Protein AF-D3AF42-F1 (afdb_monomer_lite)

Foldseek 3Di:
DPLFEEEQAAADPVPHPVVSVVVNVVCVVLVQYHYDYNVNDDPVVVVVRVVVSVVCSVVNSVSVVPDPPVCPVVVVVVVVCVVVVD

Secondary structure (DSSP, 8-state):
------EE-PPPTTTS-SHHHHHHHHHHHHTS-EE--GGG--HHHHHHHHHHHHHHHHHHHHHHHT--TTTHHHHHHHHHHHHHT-

pLDDT: mean 90.88, std 9.42, range [53.59, 98.56]

InterPro domains:
  IPR007235 Glycosyl transferase, family 28, C-terminal [PF04101] (1-75)

Sequence (86 aa):
ALHKPNILIPLSAAASRGDQILNAKSFEKQGFSCVLEEENLSDDSLFQAITQTYHDRQTYISRMEQSELHNAVDTIVDMIESLASN

Organism: NCBI:txid566550

Radius of gyration: 16.95 Å; chains: 1; bounding box: 29×33×50 Å

Structure (mmCIF, N/CA/C/O backbone):
data_AF-D3AF42-F1
#
_entry.id   AF-D3AF42-F1
#
loop_
_atom_site.group_PDB
_atom_site.id
_atom_site.type_symbol
_atom_site.label_atom_id
_atom_site.label_alt_id
_atom_site.label_comp_id
_atom_site.label_asym_id
_atom_site.label_entity_id
_atom_site.label_seq_id
_atom_site.pdbx_PDB_ins_code
_atom_site.Cartn_x
_atom_site.Cartn_y
_atom_site.Cartn_z
_atom_site.occupancy
_atom_site.B_iso_or_equiv
_atom_site.auth_seq_id
_atom_site.auth_comp_id
_atom_site.auth_asym_id
_atom_site.auth_atom_id
_atom_site.pdbx_PDB_model_num
ATOM 1 N N . ALA A 1 1 ? -14.452 0.940 4.035 1.00 70.56 1 ALA A N 1
ATOM 2 C CA . ALA A 1 1 ? -13.639 1.244 2.833 1.00 70.56 1 ALA A CA 1
ATOM 3 C C . ALA A 1 1 ? -14.058 0.310 1.691 1.00 70.56 1 ALA A C 1
ATOM 5 O O . ALA A 1 1 ? -14.844 -0.589 1.940 1.00 70.56 1 ALA A O 1
ATOM 6 N N . LEU A 1 2 ? -13.589 0.508 0.449 1.00 80.81 2 LEU A N 1
ATOM 7 C CA . LEU A 1 2 ? -13.990 -0.330 -0.703 1.00 80.81 2 LEU A CA 1
ATOM 8 C C . LEU A 1 2 ? -13.239 -1.675 -0.809 1.00 80.81 2 LEU A C 1
ATOM 10 O O . LEU A 1 2 ? -13.503 -2.426 -1.741 1.00 80.81 2 LEU A O 1
ATOM 14 N N . HIS A 1 3 ? -12.286 -1.937 0.093 1.00 89.56 3 HIS A N 1
ATOM 15 C CA . HIS A 1 3 ? -11.477 -3.167 0.168 1.00 89.56 3 HIS A CA 1
ATOM 16 C C . HIS A 1 3 ? -10.902 -3.612 -1.183 1.00 89.56 3 HIS A C 1
ATOM 18 O O . HIS A 1 3 ? -10.908 -4.788 -1.529 1.00 89.56 3 HIS A O 1
ATOM 24 N N . LYS A 1 4 ? -10.429 -2.654 -1.984 1.00 93.19 4 LYS A N 1
ATOM 25 C CA . LYS A 1 4 ? -9.883 -2.939 -3.311 1.00 93.19 4 LYS A CA 1
ATOM 26 C C . LYS A 1 4 ? -8.394 -3.268 -3.193 1.00 93.19 4 LYS A C 1
ATOM 28 O O . LYS A 1 4 ? -7.649 -2.407 -2.717 1.00 93.19 4 LYS A O 1
ATOM 33 N N . PRO A 1 5 ? -7.953 -4.450 -3.659 1.00 95.06 5 PRO A N 1
ATOM 34 C CA . PRO A 1 5 ? -6.539 -4.741 -3.856 1.00 95.06 5 PRO A CA 1
ATOM 35 C C . PRO A 1 5 ? -5.897 -3.635 -4.687 1.00 95.06 5 PRO A C 1
ATOM 37 O O . PRO A 1 5 ? -6.466 -3.204 -5.693 1.00 95.06 5 PRO A O 1
ATOM 40 N N . ASN A 1 6 ? -4.743 -3.153 -4.249 1.00 96.75 6 ASN A N 1
ATOM 41 C CA . ASN A 1 6 ? -4.068 -2.042 -4.896 1.00 96.75 6 ASN A CA 1
ATOM 42 C C . ASN A 1 6 ? -2.548 -2.185 -4.790 1.00 96.75 6 ASN A C 1
ATOM 44 O O . ASN A 1 6 ? -2.027 -2.867 -3.904 1.00 96.75 6 ASN A O 1
ATOM 48 N N . ILE A 1 7 ? -1.874 -1.526 -5.727 1.00 98.06 7 ILE A N 1
ATOM 49 C CA . ILE A 1 7 ? -0.430 -1.327 -5.725 1.00 98.06 7 ILE A CA 1
ATOM 50 C C . ILE A 1 7 ? -0.202 0.133 -5.371 1.00 98.06 7 ILE A C 1
ATOM 52 O O . ILE A 1 7 ? -0.796 1.019 -5.992 1.00 98.06 7 ILE A O 1
ATOM 56 N N . LEU A 1 8 ? 0.642 0.381 -4.379 1.00 97.31 8 LEU A N 1
ATOM 57 C CA . LEU A 1 8 ? 1.069 1.721 -4.013 1.00 97.31 8 LEU A CA 1
ATOM 58 C C . LEU A 1 8 ? 2.446 1.976 -4.618 1.00 97.31 8 LEU A C 1
ATOM 60 O O . LEU A 1 8 ? 3.398 1.251 -4.333 1.00 97.31 8 LEU A O 1
ATOM 64 N N . ILE A 1 9 ? 2.529 3.020 -5.440 1.00 96.88 9 ILE A N 1
ATOM 65 C CA . ILE A 1 9 ? 3.772 3.504 -6.041 1.00 96.88 9 ILE A CA 1
ATOM 66 C C . ILE A 1 9 ? 4.042 4.887 -5.444 1.00 96.88 9 ILE A C 1
ATOM 68 O O . ILE A 1 9 ? 3.529 5.881 -5.965 1.00 96.88 9 ILE A O 1
ATOM 72 N N . PRO A 1 10 ? 4.708 4.974 -4.277 1.00 95.19 10 PRO A N 1
ATOM 73 C CA . PRO A 1 10 ? 5.022 6.262 -3.678 1.00 95.19 10 PRO A CA 1
ATOM 74 C C . PRO A 1 10 ? 6.060 6.987 -4.534 1.00 95.19 10 PRO A C 1
ATOM 76 O O . PRO A 1 10 ? 6.965 6.352 -5.074 1.00 95.19 10 PRO A O 1
ATOM 79 N N . LEU A 1 11 ? 5.949 8.316 -4.607 1.00 93.75 11 LEU A N 1
ATOM 80 C CA . LEU A 1 11 ? 6.992 9.135 -5.220 1.00 93.75 11 LEU A CA 1
ATOM 81 C C . LEU A 1 11 ? 8.332 8.895 -4.527 1.00 93.75 11 LEU A C 1
ATOM 83 O O . LEU A 1 11 ? 8.379 8.617 -3.320 1.00 93.75 11 LEU A O 1
ATOM 87 N N . SER A 1 12 ? 9.402 9.096 -5.287 1.00 88.94 12 SER A N 1
ATOM 88 C CA . SER A 1 12 ? 10.767 8.945 -4.809 1.00 88.94 12 SER A CA 1
ATOM 89 C C . SER A 1 12 ? 11.048 9.753 -3.547 1.00 88.94 12 SER A C 1
ATOM 91 O O . SER A 1 12 ? 10.454 10.811 -3.316 1.00 88.94 12 SER A O 1
ATOM 93 N N . ALA A 1 13 ? 12.005 9.310 -2.731 1.00 83.44 13 ALA A N 1
ATOM 94 C CA . ALA A 1 13 ? 12.346 10.001 -1.480 1.00 83.44 13 ALA A CA 1
ATOM 95 C C . ALA A 1 13 ? 12.733 11.481 -1.689 1.00 83.44 13 ALA A C 1
ATOM 97 O O . ALA A 1 13 ? 12.496 12.310 -0.813 1.00 83.44 13 ALA A O 1
ATOM 98 N N . ALA A 1 14 ? 13.284 11.817 -2.860 1.00 84.19 14 ALA A N 1
ATOM 99 C CA . ALA A 1 14 ? 13.654 13.180 -3.235 1.00 84.19 14 ALA A CA 1
ATOM 100 C C . ALA A 1 14 ? 12.449 14.086 -3.567 1.00 84.19 14 ALA A C 1
ATOM 102 O O . ALA A 1 14 ? 12.549 15.304 -3.423 1.00 84.19 14 ALA A O 1
ATOM 103 N N . ALA A 1 15 ? 11.328 13.512 -4.016 1.00 85.56 15 ALA A N 1
ATOM 104 C CA . ALA A 1 15 ? 10.117 14.237 -4.418 1.00 85.56 15 ALA A CA 1
ATOM 105 C C . ALA A 1 15 ? 8.947 14.069 -3.429 1.00 85.56 15 ALA A C 1
ATOM 107 O O . ALA A 1 15 ? 7.976 14.831 -3.452 1.00 85.56 15 ALA A O 1
ATOM 108 N N . SER A 1 16 ? 9.022 13.061 -2.565 1.00 83.25 16 SER A N 1
ATOM 109 C CA . SER A 1 16 ? 7.984 12.712 -1.610 1.00 83.25 16 SER A CA 1
ATOM 110 C C . SER A 1 16 ? 7.936 13.693 -0.446 1.00 83.25 16 SER A C 1
ATOM 112 O O . SER A 1 16 ? 8.949 14.190 0.039 1.00 83.25 16 SER A O 1
ATOM 114 N N . ARG A 1 17 ? 6.733 13.900 0.094 1.00 80.62 17 ARG A N 1
ATOM 115 C CA . ARG A 1 17 ? 6.528 14.636 1.352 1.00 80.62 17 ARG A CA 1
ATOM 116 C C . ARG A 1 17 ? 6.867 13.793 2.595 1.00 80.62 17 ARG A C 1
ATOM 118 O O . ARG A 1 17 ? 6.465 14.151 3.693 1.00 80.62 17 ARG A O 1
ATOM 125 N N . GLY A 1 18 ? 7.541 12.652 2.425 1.00 80.38 18 GLY A N 1
ATOM 126 C CA . GLY A 1 18 ? 7.842 11.667 3.472 1.00 80.38 18 GLY A CA 1
ATOM 127 C C . GLY A 1 18 ? 6.643 10.780 3.819 1.00 80.38 18 GLY A C 1
ATOM 128 O O . GLY A 1 18 ? 6.745 9.553 3.786 1.00 80.38 18 GLY A O 1
ATOM 129 N N . ASP A 1 19 ? 5.477 11.388 4.040 1.00 90.06 19 ASP A N 1
ATOM 130 C CA . ASP A 1 19 ? 4.261 10.690 4.475 1.00 90.06 19 ASP A CA 1
ATOM 131 C C . ASP A 1 19 ? 3.763 9.643 3.471 1.00 90.06 19 ASP A C 1
ATOM 133 O O . ASP A 1 19 ? 3.204 8.625 3.867 1.00 90.06 19 ASP A O 1
ATOM 137 N N . GLN A 1 20 ? 3.989 9.840 2.167 1.00 89.75 20 GLN A N 1
ATOM 138 C CA . GLN A 1 20 ? 3.567 8.860 1.155 1.00 89.75 20 GLN A CA 1
ATOM 139 C C . GLN A 1 20 ? 4.305 7.530 1.314 1.00 89.75 20 GLN A C 1
ATOM 141 O O . GLN A 1 20 ? 3.689 6.470 1.232 1.00 89.75 20 GLN A O 1
ATOM 146 N N . ILE A 1 21 ? 5.612 7.588 1.582 1.00 91.50 21 ILE A N 1
ATOM 147 C CA . ILE A 1 21 ? 6.444 6.397 1.772 1.00 91.50 21 ILE A CA 1
ATOM 148 C C . ILE A 1 21 ? 6.050 5.705 3.078 1.00 91.50 21 ILE A C 1
ATOM 150 O O . ILE A 1 21 ? 5.908 4.483 3.110 1.00 91.50 21 ILE A O 1
ATOM 154 N N . LEU A 1 22 ? 5.823 6.479 4.145 1.00 93.38 22 LEU A N 1
ATOM 155 C CA . LEU A 1 22 ? 5.381 5.942 5.434 1.00 93.38 22 LEU A CA 1
ATOM 156 C C . LEU A 1 22 ? 4.010 5.264 5.325 1.00 93.38 22 LEU A C 1
ATOM 158 O O . LEU A 1 22 ? 3.837 4.155 5.829 1.00 93.38 22 LEU A O 1
ATOM 162 N N . ASN A 1 23 ? 3.064 5.882 4.617 1.00 93.00 23 ASN A N 1
ATOM 163 C CA . ASN A 1 23 ? 1.740 5.312 4.387 1.00 93.00 23 ASN A CA 1
ATOM 164 C C . ASN A 1 23 ? 1.815 4.042 3.536 1.00 93.00 23 ASN A C 1
ATOM 166 O O . ASN A 1 23 ? 1.217 3.037 3.911 1.00 93.00 23 ASN A O 1
ATOM 170 N N . ALA A 1 24 ? 2.595 4.046 2.450 1.00 95.00 24 ALA A N 1
ATOM 171 C CA . ALA A 1 24 ? 2.789 2.866 1.611 1.00 95.00 24 ALA A CA 1
ATOM 172 C C . ALA A 1 24 ? 3.362 1.686 2.413 1.00 95.00 24 ALA A C 1
ATOM 174 O O . ALA A 1 24 ? 2.762 0.611 2.446 1.00 95.00 24 ALA A O 1
ATOM 175 N N . LYS A 1 25 ? 4.451 1.913 3.159 1.00 94.06 25 LYS A N 1
ATOM 176 C CA . LYS A 1 25 ? 5.075 0.892 4.020 1.00 94.06 25 LYS A CA 1
ATOM 177 C C . LYS A 1 25 ? 4.147 0.420 5.137 1.00 94.06 25 LYS A C 1
ATOM 179 O O . LYS A 1 25 ? 4.141 -0.758 5.485 1.00 94.06 25 LYS A O 1
ATOM 184 N N . SER A 1 26 ? 3.342 1.319 5.702 1.00 94.44 26 SER A N 1
ATOM 185 C CA . SER A 1 26 ? 2.340 0.962 6.709 1.00 94.44 26 SER A CA 1
ATOM 186 C C . SER A 1 26 ? 1.259 0.041 6.133 1.00 94.44 26 SER A C 1
ATOM 188 O O . SER A 1 26 ? 0.893 -0.944 6.773 1.00 94.44 26 SER A O 1
ATOM 190 N N . PHE A 1 27 ? 0.779 0.315 4.917 1.00 94.62 27 PHE A N 1
ATOM 191 C CA . PHE A 1 27 ? -0.227 -0.508 4.237 1.00 94.62 27 PHE A CA 1
ATOM 192 C C . PHE A 1 27 ? 0.328 -1.877 3.835 1.00 94.62 27 PHE A C 1
ATOM 194 O O . PHE A 1 27 ? -0.350 -2.888 4.018 1.00 94.62 27 PHE A O 1
ATOM 201 N N . GLU A 1 28 ? 1.571 -1.932 3.358 1.00 95.69 28 GLU A N 1
ATOM 202 C CA . GLU A 1 28 ? 2.269 -3.191 3.081 1.00 95.69 28 GLU A CA 1
ATOM 203 C C . GLU A 1 28 ? 2.428 -4.039 4.345 1.00 95.69 28 GLU A C 1
ATOM 205 O O . GLU A 1 28 ? 2.054 -5.210 4.360 1.00 95.69 28 GLU A O 1
ATOM 210 N N . LYS A 1 29 ? 2.900 -3.437 5.445 1.00 95.62 29 LYS A N 1
ATOM 211 C CA . LYS A 1 29 ? 3.078 -4.124 6.733 1.00 95.62 29 LYS A CA 1
ATOM 212 C C . LYS A 1 29 ? 1.762 -4.668 7.295 1.00 95.62 29 LYS A C 1
ATOM 214 O O . LYS A 1 29 ? 1.754 -5.721 7.930 1.00 95.62 29 LYS A O 1
ATOM 219 N N . GLN A 1 30 ? 0.659 -3.958 7.075 1.00 93.50 30 GLN A N 1
ATOM 220 C CA . GLN A 1 30 ? -0.686 -4.412 7.443 1.00 93.50 30 GLN A CA 1
ATOM 221 C C . GLN A 1 30 ? -1.227 -5.500 6.498 1.00 93.50 30 GLN A C 1
ATOM 223 O O . GLN A 1 30 ? -2.220 -6.156 6.813 1.00 93.50 30 GLN A O 1
ATOM 228 N N . GLY A 1 31 ? -0.557 -5.736 5.367 1.00 94.38 31 GLY A N 1
ATOM 229 C CA . GLY A 1 31 ? -0.976 -6.694 4.354 1.00 94.38 31 GLY A CA 1
ATOM 230 C C . GLY A 1 31 ? -2.194 -6.214 3.572 1.00 94.38 31 GLY A C 1
ATOM 231 O O . GLY A 1 31 ? -3.044 -7.029 3.232 1.00 94.38 31 GLY A O 1
ATOM 232 N N . PHE A 1 32 ? -2.326 -4.907 3.338 1.00 95.00 32 PHE A N 1
ATOM 233 C CA . PHE A 1 32 ? -3.438 -4.327 2.573 1.00 95.00 32 PHE A CA 1
ATOM 234 C C . 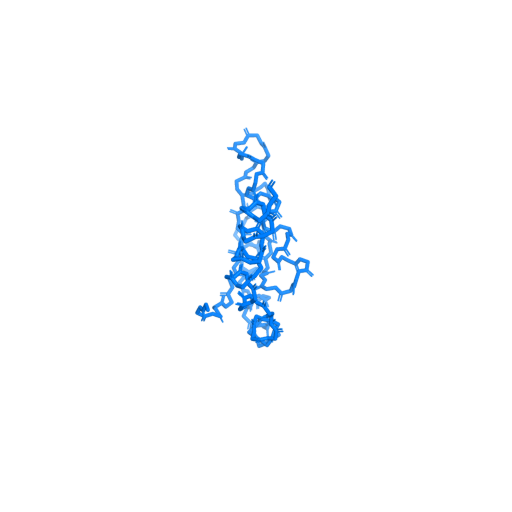PHE A 1 32 ? -3.088 -4.074 1.106 1.00 95.00 32 PHE A C 1
ATOM 236 O O . PHE A 1 32 ? -3.986 -4.021 0.264 1.00 95.00 32 PHE A O 1
ATOM 243 N N . SER A 1 33 ? -1.799 -3.917 0.808 1.00 96.38 33 SER A N 1
ATOM 244 C CA . SER A 1 33 ? -1.316 -3.469 -0.496 1.00 96.38 33 SER A CA 1
ATOM 245 C C . SER A 1 33 ? 0.036 -4.086 -0.833 1.00 96.38 33 SER A C 1
ATOM 247 O O . SER A 1 33 ? 0.833 -4.370 0.060 1.00 96.38 33 SER A O 1
ATOM 249 N N . CYS A 1 34 ? 0.310 -4.215 -2.128 1.00 97.38 34 CYS A N 1
ATOM 250 C CA . CYS A 1 34 ? 1.667 -4.374 -2.647 1.00 97.38 34 CYS A CA 1
ATOM 251 C C . CYS A 1 34 ? 2.309 -2.984 -2.792 1.00 97.38 34 CYS A C 1
ATOM 253 O O . CYS A 1 34 ? 1.621 -2.031 -3.171 1.00 97.38 34 CYS A O 1
ATOM 255 N N . VAL A 1 35 ? 3.605 -2.851 -2.504 1.00 97.25 35 VAL A N 1
ATOM 256 C CA . VAL A 1 35 ? 4.354 -1.604 -2.711 1.00 97.25 35 VAL A CA 1
ATOM 257 C C . VAL A 1 35 ? 5.418 -1.810 -3.780 1.00 97.25 35 VAL A C 1
ATOM 259 O O . VAL A 1 35 ? 6.173 -2.777 -3.745 1.00 97.25 35 VAL A O 1
ATOM 262 N N . LEU A 1 36 ? 5.482 -0.874 -4.726 1.00 97.38 36 LEU A N 1
ATOM 263 C CA . LEU A 1 36 ? 6.535 -0.788 -5.734 1.00 97.38 36 LEU A CA 1
ATOM 264 C C . LEU A 1 36 ? 7.113 0.624 -5.682 1.00 97.38 36 LEU A C 1
ATOM 266 O O . LEU A 1 36 ? 6.446 1.573 -6.077 1.00 97.38 36 LEU A O 1
ATOM 270 N N . GLU A 1 37 ? 8.324 0.776 -5.152 1.00 94.94 37 GLU A N 1
ATOM 271 C CA . GLU A 1 37 ? 8.994 2.082 -5.088 1.00 94.94 37 GLU A CA 1
ATOM 272 C C . GLU A 1 37 ? 9.221 2.634 -6.508 1.00 94.94 37 GLU A C 1
ATOM 274 O O . GLU A 1 37 ? 9.608 1.882 -7.406 1.00 94.94 37 GLU A O 1
ATOM 279 N N . GLU A 1 38 ? 8.970 3.933 -6.716 1.00 94.94 38 GLU A N 1
ATOM 280 C CA . GLU A 1 38 ? 9.096 4.595 -8.026 1.00 94.94 38 GLU A CA 1
ATOM 281 C C . GLU A 1 38 ? 10.499 4.412 -8.625 1.00 94.94 38 GLU A C 1
ATOM 283 O O . GLU A 1 38 ? 10.640 4.206 -9.828 1.00 94.94 38 GLU A O 1
ATOM 288 N N . GLU A 1 39 ? 11.536 4.396 -7.787 1.00 93.31 39 GLU A N 1
ATOM 289 C CA . GLU A 1 39 ? 12.922 4.165 -8.196 1.00 93.31 39 GLU A CA 1
ATOM 290 C C . GLU A 1 39 ? 13.163 2.768 -8.794 1.00 93.31 39 GLU A C 1
ATOM 292 O O . GLU A 1 39 ? 14.108 2.582 -9.559 1.00 93.31 39 GLU A O 1
ATOM 297 N N . ASN A 1 40 ? 12.311 1.794 -8.463 1.00 95.06 40 ASN A N 1
ATOM 298 C CA . ASN A 1 40 ? 12.375 0.417 -8.954 1.00 95.06 40 ASN A CA 1
ATOM 299 C C . ASN A 1 40 ? 11.346 0.142 -10.064 1.00 95.06 40 ASN A C 1
ATOM 301 O O . ASN A 1 40 ? 11.175 -1.010 -10.481 1.00 95.06 40 ASN A O 1
ATOM 305 N N . LEU A 1 41 ? 10.631 1.170 -10.531 1.00 96.75 41 LEU A N 1
ATOM 306 C CA . LEU A 1 41 ? 9.592 1.032 -11.541 1.00 96.75 41 LEU A CA 1
ATOM 307 C C . LEU A 1 41 ? 10.202 0.745 -12.920 1.00 96.75 41 LEU A C 1
ATOM 309 O O . LEU A 1 41 ? 10.944 1.543 -13.488 1.00 96.75 41 LEU A O 1
ATOM 313 N N . SER A 1 42 ? 9.830 -0.399 -13.476 1.00 98.12 42 SER A N 1
ATOM 314 C CA . SER A 1 42 ? 10.077 -0.809 -14.853 1.00 98.12 42 SER A CA 1
ATOM 315 C C . SER A 1 42 ? 8.856 -1.569 -15.368 1.00 98.12 42 SER A C 1
ATOM 317 O O . SER A 1 42 ? 7.986 -1.956 -14.585 1.00 98.12 42 SER A O 1
ATOM 319 N N . ASP A 1 43 ? 8.786 -1.809 -16.676 1.00 98.38 43 ASP A N 1
ATOM 320 C CA . ASP A 1 43 ? 7.695 -2.594 -17.265 1.00 98.38 43 ASP A CA 1
ATOM 321 C C . ASP A 1 43 ? 7.603 -3.993 -16.625 1.00 98.38 43 ASP A C 1
ATOM 323 O O . ASP A 1 43 ? 6.514 -4.446 -16.262 1.00 98.38 43 ASP A O 1
ATOM 327 N N . ASP A 1 44 ? 8.753 -4.637 -16.402 1.00 98.50 44 ASP A N 1
ATOM 328 C CA . ASP A 1 44 ? 8.840 -5.959 -15.777 1.00 98.50 44 ASP A CA 1
ATOM 329 C C . ASP A 1 44 ? 8.421 -5.930 -14.299 1.00 98.50 44 ASP A C 1
ATOM 331 O O . ASP A 1 44 ? 7.633 -6.775 -13.862 1.00 98.50 44 ASP A O 1
ATOM 335 N N . SER A 1 45 ? 8.909 -4.956 -13.517 1.00 98.38 45 SER A N 1
ATOM 336 C CA . SER A 1 45 ? 8.584 -4.876 -12.086 1.00 98.38 45 SER A CA 1
ATOM 337 C C . SER A 1 45 ? 7.121 -4.498 -11.858 1.00 98.38 45 SER A C 1
ATOM 339 O O . SER A 1 45 ? 6.473 -5.046 -10.963 1.00 98.38 45 SER A O 1
ATOM 341 N N . LEU A 1 46 ? 6.555 -3.646 -12.718 1.00 98.56 46 LEU A N 1
ATOM 342 C CA . LEU A 1 46 ? 5.135 -3.319 -12.704 1.00 98.56 46 LEU A CA 1
ATOM 343 C C . LEU A 1 46 ? 4.280 -4.537 -13.062 1.00 98.56 46 LEU A C 1
ATOM 345 O O . LEU A 1 46 ? 3.307 -4.829 -12.364 1.00 98.56 46 LEU A O 1
ATOM 349 N N . PHE A 1 47 ? 4.641 -5.276 -14.114 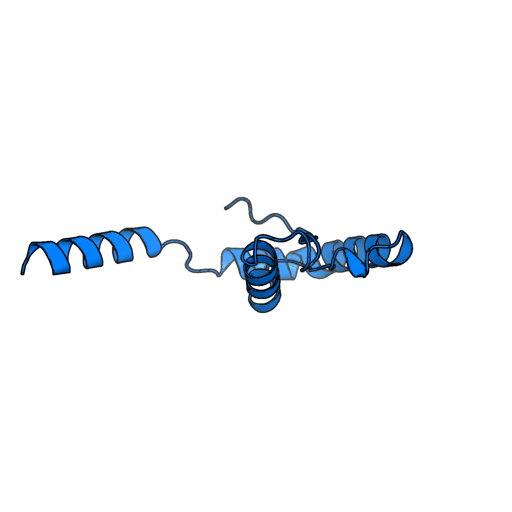1.00 98.56 47 PHE A N 1
ATOM 350 C CA . PHE A 1 47 ? 3.927 -6.493 -14.498 1.00 98.56 47 PHE A CA 1
ATOM 351 C C . PHE A 1 47 ? 3.947 -7.542 -13.378 1.00 98.56 47 PHE A C 1
ATOM 353 O O . PHE A 1 47 ? 2.916 -8.152 -13.067 1.00 98.56 47 PHE A O 1
ATOM 360 N N . GLN A 1 48 ? 5.097 -7.715 -12.723 1.00 98.50 48 GLN A N 1
ATOM 361 C CA . GLN A 1 48 ? 5.228 -8.600 -11.572 1.00 98.50 48 GLN A CA 1
ATOM 362 C C . GLN A 1 48 ? 4.355 -8.134 -10.400 1.00 98.50 48 GLN A C 1
ATOM 364 O O . GLN A 1 48 ? 3.630 -8.950 -9.831 1.00 98.50 48 GLN A O 1
ATOM 369 N N . ALA A 1 49 ? 4.356 -6.839 -10.071 1.00 98.25 49 ALA A N 1
ATOM 370 C CA . ALA A 1 49 ? 3.531 -6.284 -8.998 1.00 98.25 49 ALA A CA 1
ATOM 371 C C . ALA A 1 49 ? 2.026 -6.460 -9.273 1.00 98.25 49 ALA A C 1
ATOM 373 O O . ALA A 1 49 ? 1.274 -6.841 -8.372 1.00 98.25 49 ALA A O 1
ATOM 374 N N . ILE A 1 50 ? 1.583 -6.259 -10.521 1.00 98.44 50 ILE A N 1
ATOM 375 C CA . ILE A 1 50 ? 0.202 -6.521 -10.968 1.00 98.44 50 ILE A CA 1
ATOM 376 C C . ILE A 1 50 ? -0.155 -7.992 -10.783 1.00 98.44 50 ILE A C 1
ATOM 378 O O . ILE A 1 50 ? -1.184 -8.309 -10.181 1.00 98.44 50 ILE A O 1
ATOM 382 N N . THR A 1 51 ? 0.704 -8.888 -11.263 1.00 98.38 51 THR A N 1
ATOM 383 C CA . THR A 1 51 ? 0.478 -10.333 -11.182 1.00 98.38 51 THR A CA 1
ATOM 384 C C . THR A 1 51 ? 0.409 -10.800 -9.729 1.00 98.38 51 THR A C 1
ATOM 386 O O . THR A 1 51 ? -0.531 -11.506 -9.359 1.00 98.38 51 THR A O 1
ATOM 389 N N . GLN A 1 52 ? 1.339 -10.347 -8.885 1.00 97.69 52 GLN A N 1
ATOM 390 C CA . GLN A 1 52 ? 1.374 -10.684 -7.463 1.00 97.69 52 GLN A CA 1
ATOM 391 C C . GLN A 1 52 ? 0.152 -10.133 -6.724 1.00 97.69 52 GLN A C 1
ATOM 393 O O . GLN A 1 52 ? -0.510 -10.862 -5.991 1.00 97.69 52 GLN A O 1
ATOM 398 N N . THR A 1 53 ? -0.211 -8.872 -6.969 1.00 97.94 53 THR A N 1
ATOM 399 C CA . THR A 1 53 ? -1.377 -8.240 -6.333 1.00 97.94 53 THR A CA 1
ATOM 400 C C . THR A 1 53 ? -2.666 -8.954 -6.705 1.00 97.94 53 THR A C 1
ATOM 402 O O . THR A 1 53 ? -3.541 -9.149 -5.862 1.00 97.94 53 THR A O 1
ATOM 405 N N . TYR A 1 54 ? -2.797 -9.369 -7.966 1.00 97.94 54 TYR A N 1
ATOM 406 C CA . TYR A 1 54 ? -3.950 -10.139 -8.401 1.00 97.94 54 TYR A CA 1
ATOM 407 C C . TYR A 1 54 ? -3.9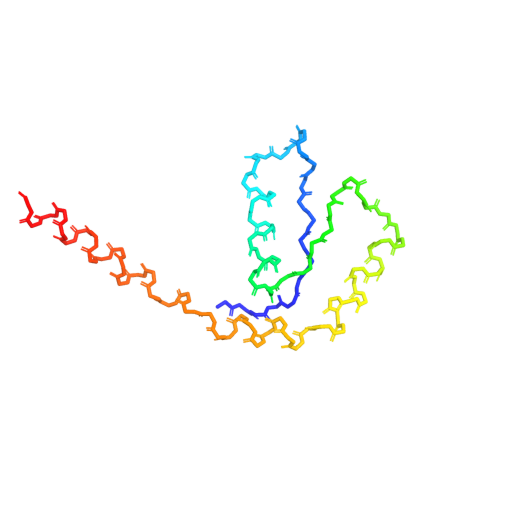65 -11.537 -7.779 1.00 97.94 54 TYR A C 1
ATOM 409 O O . TYR A 1 54 ? -5.026 -11.994 -7.354 1.00 97.94 54 TYR A O 1
ATOM 417 N N . HIS A 1 55 ? -2.816 -12.208 -7.691 1.00 97.94 55 HIS A N 1
ATOM 418 C CA . HIS A 1 55 ? -2.688 -13.506 -7.031 1.00 97.94 55 HIS A CA 1
ATOM 419 C C . HIS A 1 55 ? -3.098 -13.429 -5.548 1.00 97.94 55 HIS A C 1
ATOM 421 O O . HIS A 1 55 ? -3.960 -14.190 -5.107 1.00 97.94 55 HIS A O 1
ATOM 427 N N . ASP A 1 56 ? -2.586 -12.439 -4.814 1.00 97.25 56 ASP A N 1
ATOM 428 C CA . ASP A 1 56 ? -2.781 -12.286 -3.365 1.00 97.25 56 ASP A CA 1
ATOM 429 C C . ASP A 1 56 ? -4.049 -11.511 -2.981 1.00 97.25 56 ASP A C 1
ATOM 431 O O . ASP A 1 56 ? -4.327 -11.301 -1.798 1.00 97.25 56 ASP A O 1
ATOM 435 N N . ARG A 1 57 ? -4.859 -11.105 -3.966 1.00 97.56 57 ARG A N 1
ATOM 436 C CA . ARG A 1 57 ? -6.016 -10.216 -3.778 1.00 97.56 57 ARG A CA 1
ATOM 437 C C . ARG A 1 57 ? -6.951 -10.634 -2.646 1.00 97.56 57 ARG A C 1
ATOM 439 O O . ARG A 1 57 ? -7.448 -9.778 -1.923 1.00 97.56 57 ARG A O 1
ATOM 446 N N . GLN A 1 58 ? -7.190 -11.937 -2.484 1.00 97.31 58 GLN A N 1
ATOM 447 C CA . GLN A 1 58 ? -8.099 -12.439 -1.456 1.00 97.31 58 GLN A CA 1
ATOM 448 C C . GLN A 1 58 ? -7.512 -12.249 -0.057 1.00 97.31 58 GLN A C 1
ATOM 450 O O . GLN A 1 58 ? -8.237 -11.874 0.859 1.00 97.31 58 GLN A O 1
ATOM 455 N N . THR A 1 59 ? -6.200 -12.437 0.091 1.00 96.31 59 THR A N 1
ATOM 456 C CA . THR A 1 59 ? -5.481 -12.147 1.332 1.00 96.31 59 THR A CA 1
ATOM 457 C C . THR A 1 59 ? -5.625 -10.673 1.686 1.00 96.31 59 THR A C 1
ATOM 459 O O . THR A 1 59 ? -6.015 -10.362 2.807 1.00 96.31 59 THR A O 1
ATOM 462 N N . TYR A 1 60 ? -5.390 -9.767 0.734 1.00 96.50 60 TYR A N 1
ATOM 463 C CA . TYR A 1 60 ? -5.528 -8.327 0.969 1.00 96.50 60 TYR A CA 1
ATOM 464 C C . TYR A 1 60 ? -6.953 -7.927 1.364 1.00 96.50 60 TYR A C 1
ATOM 466 O O . TYR A 1 60 ? -7.133 -7.190 2.332 1.00 96.50 60 TYR A O 1
ATOM 474 N N . ILE A 1 61 ? -7.968 -8.446 0.663 1.00 95.12 61 ILE A N 1
ATOM 475 C CA . ILE A 1 61 ? -9.381 -8.200 0.989 1.00 95.12 61 ILE A CA 1
ATOM 476 C C . ILE A 1 61 ? -9.684 -8.663 2.414 1.00 95.12 61 ILE A C 1
ATOM 478 O O . ILE A 1 61 ? -10.170 -7.871 3.215 1.00 95.12 61 ILE A O 1
ATOM 482 N N . SER A 1 62 ? -9.322 -9.899 2.767 1.00 94.81 62 SER A N 1
ATOM 483 C CA . SER A 1 62 ? -9.600 -10.438 4.100 1.00 94.81 62 SER A CA 1
ATOM 484 C C . SER A 1 62 ? -8.859 -9.688 5.211 1.00 94.81 62 SER A C 1
ATOM 486 O O . SER A 1 62 ? -9.419 -9.484 6.285 1.00 94.81 62 SER A O 1
ATOM 488 N N . ARG A 1 63 ? -7.628 -9.216 4.966 1.00 93.69 63 ARG A N 1
ATOM 489 C CA . ARG A 1 63 ? -6.900 -8.357 5.918 1.00 93.69 63 ARG A CA 1
ATOM 490 C C . ARG A 1 63 ? -7.596 -7.011 6.113 1.00 93.69 63 ARG A C 1
ATOM 492 O O . ARG A 1 63 ? -7.710 -6.551 7.245 1.00 93.69 63 ARG A O 1
ATOM 499 N N . MET A 1 64 ? -8.081 -6.398 5.033 1.00 91.75 64 MET A N 1
ATOM 500 C CA . MET A 1 64 ? -8.825 -5.138 5.095 1.00 91.75 64 MET A CA 1
ATOM 501 C C . MET A 1 64 ? -10.187 -5.290 5.790 1.00 91.75 64 MET A C 1
ATOM 503 O O . MET A 1 64 ? -10.593 -4.385 6.509 1.00 91.75 64 MET A O 1
ATOM 507 N N . GLU A 1 65 ? -10.875 -6.420 5.613 1.00 90.75 65 GLU A N 1
ATOM 508 C CA . GLU A 1 65 ? -12.151 -6.718 6.284 1.00 90.75 65 GLU A CA 1
ATOM 509 C C . GLU A 1 65 ? -11.998 -6.915 7.796 1.00 90.75 65 GLU A C 1
ATOM 511 O O . GLU A 1 65 ? -12.874 -6.522 8.559 1.00 90.75 65 GLU A O 1
ATOM 516 N N . GLN A 1 66 ? -10.886 -7.510 8.231 1.00 87.44 66 GLN A N 1
ATOM 517 C CA . GLN A 1 66 ? -10.590 -7.765 9.647 1.00 87.44 66 GLN A CA 1
ATOM 518 C C . GLN A 1 66 ? -10.046 -6.536 10.391 1.00 87.44 66 GLN A C 1
ATOM 520 O O . GLN A 1 66 ? -9.805 -6.600 11.594 1.00 87.44 66 GLN A O 1
ATOM 525 N N . SER A 1 67 ? -9.804 -5.431 9.689 1.00 78.19 67 SER A N 1
ATOM 526 C CA . SER A 1 67 ? -9.222 -4.224 10.266 1.00 78.19 67 SER A CA 1
ATOM 527 C C . SER A 1 67 ? -10.273 -3.401 11.020 1.00 78.19 67 SER A C 1
ATOM 529 O O . SER A 1 67 ? -11.295 -2.994 10.466 1.00 78.19 67 SER A O 1
ATOM 531 N N . GLU A 1 68 ? -9.999 -3.112 12.295 1.00 64.19 68 GLU A N 1
ATOM 532 C CA . GLU A 1 68 ? -10.878 -2.352 13.196 1.00 64.19 68 GLU A CA 1
ATOM 533 C C . GLU A 1 68 ? -10.816 -0.830 12.979 1.00 64.19 68 GLU A C 1
ATOM 535 O O . GLU A 1 68 ? -10.838 -0.037 13.920 1.00 64.19 68 GLU A O 1
ATOM 540 N N . LEU A 1 69 ? -10.787 -0.378 11.724 1.00 62.50 69 LEU A N 1
ATOM 541 C CA . LEU A 1 69 ? -10.860 1.050 11.376 1.00 62.50 69 LEU A CA 1
ATOM 542 C C . LEU A 1 69 ? -12.162 1.742 11.844 1.00 62.50 69 LEU A C 1
ATOM 544 O O . LEU A 1 69 ? -12.319 2.944 11.641 1.00 62.50 69 LEU A O 1
ATOM 548 N N . HIS A 1 70 ? -13.094 1.012 12.464 1.00 58.19 70 HIS A N 1
ATOM 549 C CA . HIS A 1 70 ? -14.357 1.534 12.988 1.00 58.19 70 HIS A CA 1
ATOM 550 C C . HIS A 1 70 ? -14.223 2.322 14.306 1.00 58.19 70 HIS A C 1
ATOM 552 O O . HIS A 1 70 ? -15.002 3.246 14.514 1.00 58.19 70 HIS A O 1
ATOM 558 N N . ASN A 1 71 ? -13.224 2.044 15.155 1.00 67.69 71 ASN A N 1
ATOM 559 C CA . ASN A 1 71 ? -13.133 2.636 16.507 1.00 67.69 71 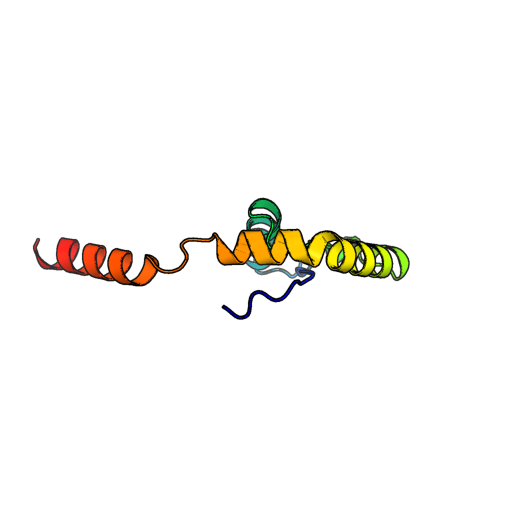ASN A CA 1
ATOM 560 C C . ASN A 1 71 ? -12.526 4.052 16.559 1.00 67.69 71 ASN A C 1
ATOM 562 O O . ASN A 1 71 ? -12.379 4.635 17.634 1.00 67.69 71 ASN A O 1
ATOM 566 N N . ALA A 1 72 ? -12.144 4.628 15.416 1.00 78.06 72 ALA A N 1
ATOM 567 C CA . ALA A 1 72 ? -11.481 5.931 15.389 1.00 78.06 72 ALA A CA 1
ATOM 568 C C . ALA A 1 72 ? -12.406 7.078 15.830 1.00 78.06 72 ALA A C 1
ATOM 570 O O . ALA A 1 72 ? -11.936 8.021 16.459 1.00 78.06 72 ALA A O 1
ATOM 571 N N . VAL A 1 73 ? -13.706 7.002 15.519 1.00 82.50 73 VAL A N 1
ATOM 572 C CA . VAL A 1 73 ? -14.674 8.040 15.910 1.00 82.50 73 VAL A CA 1
ATOM 573 C C . VAL A 1 73 ? -14.847 8.057 17.424 1.00 82.50 73 VAL A C 1
ATOM 575 O O . VAL A 1 73 ? -14.657 9.108 18.027 1.00 82.50 73 VAL A O 1
ATOM 578 N N . ASP A 1 74 ? -15.109 6.898 18.029 1.00 85.44 74 ASP A N 1
ATOM 579 C CA . ASP A 1 74 ? -15.273 6.773 19.482 1.00 85.44 74 ASP A CA 1
ATOM 580 C C . ASP A 1 74 ? -13.998 7.202 20.217 1.00 85.44 74 ASP A C 1
ATOM 582 O O . ASP A 1 74 ? -14.056 8.008 21.138 1.00 85.44 74 ASP A O 1
ATOM 586 N N . THR A 1 75 ? -12.824 6.802 19.713 1.00 87.38 75 THR A N 1
ATOM 587 C CA . THR A 1 75 ? -11.532 7.237 20.271 1.00 87.38 75 THR A CA 1
ATOM 588 C C . THR A 1 75 ? -11.384 8.763 20.257 1.00 87.38 75 THR A C 1
ATOM 590 O O . THR A 1 75 ? -10.900 9.352 21.220 1.00 87.38 75 THR A O 1
ATOM 593 N N . ILE A 1 76 ? -11.784 9.429 19.167 1.00 89.12 76 ILE A N 1
ATOM 594 C CA . ILE A 1 76 ? -11.707 10.893 19.065 1.00 89.12 76 ILE A CA 1
ATOM 595 C C . ILE A 1 76 ? -12.695 11.555 20.031 1.00 89.12 76 ILE A C 1
ATOM 597 O O . ILE A 1 76 ? -12.337 12.545 20.668 1.00 89.12 76 ILE A O 1
ATOM 601 N N . VAL A 1 77 ? -13.913 11.021 20.147 1.00 91.19 77 VAL A N 1
ATOM 602 C CA . VAL A 1 77 ? -14.928 11.529 21.080 1.00 91.19 77 VAL A CA 1
ATOM 603 C C . VAL A 1 77 ? -14.429 11.410 22.522 1.00 91.19 77 VAL A C 1
ATOM 605 O O . VAL A 1 77 ? -14.393 12.423 23.218 1.00 91.19 77 VAL A O 1
ATOM 608 N N . ASP A 1 78 ? -13.915 10.246 22.923 1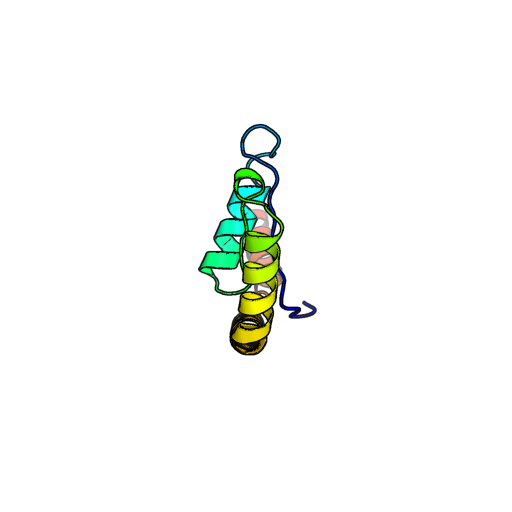.00 92.44 78 ASP A N 1
ATOM 609 C CA . ASP A 1 78 ? -13.351 10.009 24.258 1.00 92.44 78 ASP A CA 1
ATOM 610 C C . ASP A 1 78 ? -12.204 10.981 24.580 1.00 92.44 78 ASP A C 1
ATOM 612 O O . ASP A 1 78 ? -12.105 11.524 25.685 1.00 92.44 78 ASP A O 1
ATOM 616 N N . MET A 1 79 ? -11.326 11.243 23.604 1.00 92.00 79 MET A N 1
ATOM 617 C CA . MET A 1 79 ? -10.231 12.204 23.763 1.00 92.00 79 MET A CA 1
ATOM 618 C C . MET A 1 79 ? -10.743 13.633 23.979 1.00 92.00 79 MET A C 1
ATOM 620 O O . MET A 1 79 ? -10.196 14.356 24.814 1.00 92.00 79 MET A O 1
ATOM 624 N N . ILE A 1 80 ? -11.773 14.049 23.237 1.00 95.06 80 ILE A N 1
ATOM 625 C CA . ILE A 1 80 ? -12.375 15.381 23.375 1.00 95.06 80 ILE A CA 1
ATOM 626 C C . ILE A 1 80 ? -13.053 15.516 24.742 1.00 95.06 80 ILE A C 1
ATOM 628 O O . ILE A 1 80 ? -12.818 16.505 25.435 1.00 95.06 80 ILE A O 1
ATOM 632 N N . GLU A 1 81 ? -13.850 14.528 25.153 1.00 94.81 81 GLU A N 1
ATOM 633 C CA . GLU A 1 81 ? -14.553 14.538 26.441 1.00 94.81 81 GLU A CA 1
ATOM 634 C C . GLU A 1 81 ? -13.581 14.560 27.627 1.00 94.81 81 GLU A C 1
ATOM 636 O O . GLU A 1 81 ? -13.774 15.328 28.572 1.00 94.81 81 GLU A O 1
ATOM 641 N N . SER A 1 82 ? -12.492 13.789 27.551 1.00 95.12 82 SER A N 1
ATOM 642 C CA . SER A 1 82 ? -11.421 13.776 28.556 1.00 95.12 82 SER A CA 1
ATOM 643 C C . SER A 1 82 ? -10.736 15.140 28.710 1.00 95.12 82 SER A C 1
ATOM 645 O O . SER A 1 82 ? -10.451 15.580 29.825 1.00 95.12 82 SER A O 1
ATOM 647 N N . LEU A 1 83 ? -10.501 15.852 27.603 1.00 93.88 83 LEU A N 1
ATOM 648 C CA . LEU A 1 83 ? -9.893 17.185 27.632 1.00 93.88 83 LEU A CA 1
ATOM 649 C C . LEU A 1 83 ? -10.872 18.283 28.068 1.00 93.88 83 LEU A C 1
ATOM 651 O O . LEU A 1 83 ? -10.436 19.251 28.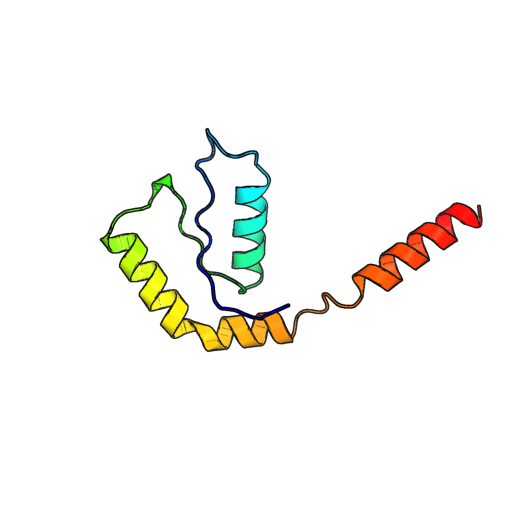678 1.00 93.88 83 LEU A O 1
ATOM 655 N N . ALA A 1 84 ? -12.165 18.149 27.761 1.00 91.50 84 ALA A N 1
ATOM 656 C CA . ALA A 1 84 ? -13.200 19.124 28.118 1.00 91.50 84 ALA A CA 1
ATOM 657 C C . ALA A 1 84 ? -13.708 18.990 29.566 1.00 91.50 84 ALA A C 1
ATOM 659 O O . ALA A 1 84 ? -14.297 19.930 30.096 1.00 91.50 84 ALA A O 1
ATOM 660 N N . SER A 1 85 ? -13.514 17.821 30.184 1.00 81.69 85 SER A N 1
ATOM 661 C CA . SER A 1 85 ? -13.903 17.542 31.575 1.00 81.69 85 SER A CA 1
ATOM 662 C C . SER A 1 85 ? -12.814 17.902 32.601 1.00 81.69 85 SER A C 1
ATOM 664 O O . SER A 1 85 ? -13.032 17.711 33.799 1.00 81.69 85 SER A O 1
ATOM 666 N N . ASN A 1 86 ? -11.660 18.403 32.140 1.00 53.59 86 ASN A N 1
ATOM 667 C CA . ASN A 1 86 ? -10.591 19.007 32.947 1.00 53.59 86 ASN A CA 1
ATOM 668 C C . ASN A 1 86 ? -10.656 20.538 32.879 1.00 53.59 86 ASN A C 1
ATOM 670 O O . ASN A 1 86 ? -10.234 21.176 33.870 1.00 53.59 86 ASN A O 1
#